Protein AF-A0A060BS65-F1 (afdb_monomer_lite)

Structure (mmCIF, N/CA/C/O backbone):
data_AF-A0A060BS65-F1
#
_entry.id   AF-A0A060BS65-F1
#
loop_
_atom_site.group_PDB
_atom_site.id
_atom_site.type_symbol
_atom_site.label_atom_id
_atom_site.label_alt_id
_atom_site.label_comp_id
_atom_site.label_asym_id
_atom_site.label_entity_id
_atom_site.label_seq_id
_atom_site.pdbx_PDB_ins_code
_atom_site.Cartn_x
_atom_site.Cartn_y
_atom_site.Cartn_z
_atom_site.occupancy
_atom_site.B_iso_or_equiv
_atom_site.auth_seq_id
_atom_site.auth_comp_id
_atom_site.auth_asym_id
_atom_site.auth_atom_id
_atom_site.pdbx_PDB_model_num
ATOM 1 N N . ALA A 1 1 ? 2.059 6.426 -1.350 1.00 81.94 1 ALA A N 1
ATOM 2 C CA . ALA A 1 1 ? 1.150 7.536 -1.728 1.00 81.94 1 ALA A CA 1
ATOM 3 C C . ALA A 1 1 ? -0.334 7.188 -1.548 1.00 81.94 1 ALA A C 1
ATOM 5 O O . ALA A 1 1 ? -1.025 7.929 -0.861 1.00 81.94 1 ALA A O 1
ATOM 6 N N . CYS A 1 2 ? -0.821 6.065 -2.089 1.00 94.62 2 CYS A N 1
ATOM 7 C CA . CYS A 1 2 ? -2.253 5.730 -2.150 1.00 94.62 2 CYS A CA 1
ATOM 8 C C . CYS A 1 2 ? -3.018 5.771 -0.813 1.00 94.62 2 CYS A C 1
ATOM 10 O O . CYS A 1 2 ? -4.068 6.398 -0.760 1.00 94.62 2 CYS A O 1
ATOM 12 N N . ILE A 1 3 ? -2.464 5.230 0.283 1.00 97.81 3 ILE A N 1
ATOM 13 C CA . ILE A 1 3 ? -3.084 5.337 1.625 1.00 97.81 3 ILE A CA 1
ATOM 14 C C . ILE A 1 3 ? -3.342 6.804 2.015 1.00 97.81 3 ILE A C 1
ATOM 16 O O . ILE A 1 3 ? -4.378 7.133 2.577 1.00 97.81 3 ILE A O 1
ATOM 20 N N . SER A 1 4 ? -2.415 7.715 1.687 1.00 97.06 4 SER A N 1
ATOM 21 C CA . SER A 1 4 ? -2.628 9.152 1.923 1.00 97.06 4 SER A CA 1
ATOM 22 C C . SER A 1 4 ? -3.745 9.714 1.054 1.00 97.06 4 SER A C 1
ATOM 24 O O . SER A 1 4 ? -4.530 10.508 1.548 1.00 97.06 4 SER A O 1
ATOM 26 N N . LEU A 1 5 ? -3.809 9.323 -0.223 1.00 97.62 5 LEU A N 1
ATOM 27 C CA . LEU A 1 5 ? -4.858 9.790 -1.130 1.00 97.62 5 LEU A CA 1
ATOM 28 C C . LEU A 1 5 ? -6.242 9.372 -0.623 1.00 97.62 5 LEU A C 1
ATOM 30 O O . LEU A 1 5 ? -7.132 10.212 -0.576 1.00 97.62 5 LEU A O 1
ATOM 34 N N . LEU A 1 6 ? -6.395 8.124 -0.166 1.00 97.81 6 LEU A N 1
ATOM 35 C CA . LEU A 1 6 ? -7.632 7.664 0.468 1.00 97.81 6 LEU A CA 1
ATOM 36 C C . LEU A 1 6 ? -7.953 8.479 1.726 1.00 97.81 6 LEU A C 1
ATOM 38 O O . LEU A 1 6 ? -9.045 9.028 1.832 1.00 97.81 6 LEU A O 1
ATOM 42 N N . ASN A 1 7 ? -6.993 8.644 2.640 1.00 97.88 7 ASN A N 1
ATOM 43 C CA . ASN A 1 7 ? -7.205 9.394 3.886 1.00 97.88 7 ASN A CA 1
ATOM 44 C C . ASN A 1 7 ? -7.504 10.894 3.675 1.00 97.88 7 ASN A C 1
ATOM 46 O O . ASN A 1 7 ? -7.929 11.559 4.616 1.00 97.88 7 ASN A O 1
ATOM 50 N N . HIS A 1 8 ? -7.305 11.416 2.461 1.00 98.12 8 HIS A N 1
ATOM 51 C CA . HIS A 1 8 ? -7.642 12.785 2.057 1.00 98.12 8 HIS A CA 1
ATOM 52 C C . HIS A 1 8 ? -8.672 12.835 0.915 1.00 98.12 8 HIS A C 1
ATOM 54 O O . HIS A 1 8 ? -8.774 13.843 0.210 1.00 98.12 8 HIS A O 1
ATOM 60 N N . ALA A 1 9 ? -9.443 11.762 0.705 1.00 97.44 9 ALA A N 1
ATOM 61 C CA . ALA A 1 9 ? -10.447 11.676 -0.358 1.00 97.44 9 ALA A CA 1
ATOM 62 C C . ALA A 1 9 ? -11.600 12.685 -0.187 1.00 97.44 9 ALA A C 1
ATOM 64 O O . ALA A 1 9 ? -12.358 12.941 -1.125 1.00 97.44 9 ALA A O 1
ATOM 65 N N . ASP A 1 10 ? -11.736 13.312 0.984 1.00 97.62 10 ASP A N 1
ATOM 66 C CA . ASP A 1 10 ? -12.637 14.439 1.226 1.00 97.62 10 ASP A CA 1
ATOM 67 C C . ASP A 1 10 ? -12.261 15.668 0.377 1.00 97.62 10 ASP A C 1
ATOM 69 O O . ASP A 1 10 ? -13.156 16.369 -0.104 1.00 97.62 10 ASP A O 1
ATOM 73 N N . ARG A 1 11 ? -10.965 15.873 0.094 1.00 98.31 11 ARG A N 1
ATOM 74 C CA . ARG A 1 11 ? -10.437 16.998 -0.702 1.00 98.31 11 ARG A CA 1
ATOM 75 C C . ARG A 1 11 ? -9.834 16.583 -2.039 1.00 98.31 11 ARG A C 1
ATOM 77 O O . ARG A 1 11 ? -10.018 17.288 -3.028 1.00 98.31 11 ARG A O 1
ATOM 84 N N . VAL A 1 12 ? -9.128 15.459 -2.086 1.00 98.00 12 VAL A N 1
ATOM 85 C CA . VAL A 1 12 ? -8.466 14.963 -3.295 1.00 98.00 12 VAL A CA 1
ATOM 86 C C . VAL A 1 12 ? -9.456 14.119 -4.090 1.00 98.00 12 VAL A C 1
ATOM 88 O O . VAL A 1 12 ? -9.732 12.976 -3.743 1.00 98.00 12 VAL A O 1
ATOM 91 N N . LYS A 1 13 ? -10.021 14.697 -5.154 1.00 97.50 13 LYS A N 1
ATOM 92 C CA . LYS A 1 13 ? -11.052 14.043 -5.986 1.00 97.50 13 LYS A CA 1
ATOM 93 C C . LYS A 1 13 ? -10.511 13.374 -7.246 1.00 97.50 13 LYS A C 1
ATOM 95 O O . LYS A 1 13 ? -11.225 12.615 -7.888 1.00 97.50 13 LYS A O 1
ATOM 100 N N . CYS A 1 14 ? -9.265 13.663 -7.603 1.00 97.50 14 CYS A N 1
ATOM 101 C CA . CYS A 1 14 ? -8.596 13.090 -8.759 1.00 97.50 14 CYS A CA 1
ATOM 102 C C . CYS A 1 14 ? -7.107 12.931 -8.446 1.00 97.50 14 CYS A C 1
ATOM 104 O O . CYS A 1 14 ? -6.506 13.803 -7.816 1.00 97.50 14 CYS A O 1
ATOM 106 N N . ALA A 1 15 ? -6.528 11.820 -8.887 1.00 96.38 15 ALA A N 1
ATOM 107 C CA . ALA A 1 15 ? -5.102 11.557 -8.823 1.00 96.38 15 ALA A CA 1
ATOM 108 C C . ALA A 1 15 ? -4.692 10.748 -10.055 1.00 96.38 15 ALA A C 1
ATOM 110 O O . ALA A 1 15 ? -5.382 9.805 -10.440 1.00 96.38 15 ALA A O 1
ATOM 111 N N . CYS A 1 16 ? -3.553 11.102 -10.645 1.00 96.94 16 CYS A N 1
ATOM 112 C CA . CYS A 1 16 ? -2.993 10.418 -11.804 1.00 96.94 16 CYS A CA 1
ATOM 113 C C . CYS A 1 16 ? -1.633 9.838 -11.420 1.00 96.94 16 CYS A C 1
ATOM 115 O O . CYS A 1 16 ? -0.750 10.577 -10.982 1.00 96.94 16 CYS A O 1
ATOM 117 N N . LEU A 1 17 ? -1.453 8.528 -11.593 1.00 96.50 17 LEU A N 1
ATOM 118 C CA . LEU A 1 17 ? -0.133 7.914 -11.484 1.00 96.50 17 LEU A CA 1
ATOM 119 C C . LEU A 1 17 ? 0.698 8.322 -12.707 1.00 96.50 17 LEU A C 1
ATOM 121 O O . LEU A 1 17 ? 0.344 7.992 -13.839 1.00 96.50 17 LEU A O 1
ATOM 125 N N . ALA A 1 18 ? 1.775 9.067 -12.474 1.00 95.31 18 ALA A N 1
ATOM 126 C CA . ALA A 1 18 ? 2.706 9.498 -13.509 1.00 95.31 18 ALA A CA 1
ATOM 127 C C . ALA A 1 18 ? 3.886 8.506 -13.578 1.00 95.31 18 ALA A C 1
ATOM 129 O O . ALA A 1 18 ? 4.691 8.496 -12.653 1.00 95.31 18 ALA A O 1
ATOM 130 N N . GLN A 1 19 ? 4.024 7.666 -14.609 1.00 96.44 19 GLN A N 1
ATOM 131 C CA . GLN A 1 19 ? 3.097 7.428 -15.735 1.00 96.44 19 GLN A CA 1
ATOM 132 C C . GLN A 1 19 ? 2.585 5.980 -15.746 1.00 96.44 19 GLN A C 1
ATOM 134 O O . GLN A 1 19 ? 2.822 5.224 -14.809 1.00 96.44 19 GLN A O 1
ATOM 139 N N . LEU A 1 20 ? 1.821 5.596 -16.778 1.00 97.81 20 LEU A N 1
ATOM 140 C CA . LEU A 1 20 ? 1.169 4.283 -16.841 1.00 97.81 20 LEU A CA 1
ATOM 141 C C . LEU A 1 20 ? 2.029 3.193 -17.500 1.00 97.81 20 LEU A C 1
ATOM 143 O O . LEU A 1 20 ? 1.973 2.048 -17.055 1.00 97.81 20 LEU A O 1
ATOM 147 N N . VAL A 1 21 ? 2.813 3.525 -18.536 1.00 98.38 21 VAL A N 1
ATOM 148 C CA . VAL A 1 21 ? 3.615 2.552 -19.303 1.00 98.38 21 VAL A CA 1
ATOM 149 C C . VAL A 1 21 ? 5.028 3.082 -19.576 1.00 98.38 21 VAL A C 1
ATOM 151 O O . VAL A 1 21 ? 5.190 4.224 -19.999 1.00 98.38 21 VAL A O 1
ATOM 154 N N . ASN A 1 22 ? 6.039 2.230 -19.383 1.00 97.69 22 ASN A N 1
ATOM 155 C CA . ASN A 1 22 ? 7.474 2.462 -19.595 1.00 97.69 22 ASN A CA 1
ATOM 156 C C . ASN A 1 22 ? 8.119 3.566 -18.735 1.00 97.69 22 ASN A C 1
ATOM 158 O O . ASN A 1 22 ? 8.949 3.271 -17.876 1.00 97.69 22 ASN A O 1
ATOM 162 N N . ALA A 1 23 ? 7.775 4.834 -18.947 1.00 96.62 23 ALA A N 1
ATOM 163 C CA . ALA A 1 23 ? 8.396 5.948 -18.234 1.00 96.62 23 ALA A CA 1
ATOM 164 C C . ALA A 1 23 ? 7.908 5.994 -16.780 1.00 96.62 23 ALA A C 1
ATOM 166 O O . ALA A 1 23 ? 6.745 6.318 -16.549 1.00 96.62 23 ALA A O 1
ATOM 167 N N . ILE A 1 24 ? 8.786 5.682 -15.813 1.00 95.38 24 ILE A N 1
ATOM 168 C CA . ILE A 1 24 ? 8.484 5.683 -14.363 1.00 95.38 24 ILE A CA 1
ATOM 169 C C . ILE A 1 24 ? 7.123 5.030 -14.047 1.00 95.38 24 ILE A C 1
ATOM 171 O O . ILE A 1 24 ? 6.263 5.611 -13.389 1.00 95.38 24 ILE A O 1
ATOM 175 N N . ALA A 1 25 ? 6.906 3.835 -14.602 1.00 97.81 25 ALA A N 1
ATOM 176 C CA . ALA A 1 25 ? 5.582 3.245 -14.762 1.00 97.81 25 ALA A CA 1
ATOM 177 C C . ALA A 1 25 ? 5.399 1.904 -14.030 1.00 97.81 25 ALA A C 1
ATOM 179 O O . ALA A 1 25 ? 6.360 1.152 -13.862 1.00 97.81 25 ALA A O 1
ATOM 180 N N . PRO A 1 26 ? 4.153 1.542 -13.661 1.00 98.06 26 PRO A N 1
ATOM 181 C CA . PRO A 1 26 ? 3.829 0.223 -13.124 1.00 98.06 26 PRO A CA 1
ATOM 182 C C . PRO A 1 26 ? 3.851 -0.887 -14.185 1.00 98.06 26 PRO A C 1
ATOM 184 O O . PRO A 1 26 ? 3.929 -2.062 -13.840 1.00 98.06 26 PRO A O 1
ATOM 187 N N . ILE A 1 27 ? 3.755 -0.545 -15.470 1.00 98.69 27 ILE A N 1
ATOM 188 C CA . ILE A 1 27 ? 3.738 -1.505 -16.576 1.00 98.69 27 ILE A CA 1
ATOM 189 C C . ILE A 1 27 ? 4.931 -1.204 -17.475 1.00 98.69 27 ILE A C 1
ATOM 191 O O . ILE A 1 27 ? 5.070 -0.080 -17.957 1.00 98.69 27 ILE A O 1
ATOM 195 N N . LEU A 1 28 ? 5.777 -2.201 -17.723 1.00 98.50 28 LEU A N 1
ATOM 196 C CA . LEU A 1 28 ? 6.852 -2.105 -18.707 1.00 98.50 28 LEU A CA 1
ATOM 197 C C . LEU A 1 28 ? 6.580 -3.020 -19.896 1.00 98.50 28 LEU A C 1
ATOM 199 O O . LEU A 1 28 ? 5.876 -4.022 -19.787 1.00 98.50 28 LEU A O 1
ATOM 203 N N . THR A 1 29 ? 7.144 -2.647 -21.039 1.00 98.31 29 THR A N 1
ATOM 204 C CA . THR A 1 29 ? 7.046 -3.366 -22.310 1.00 9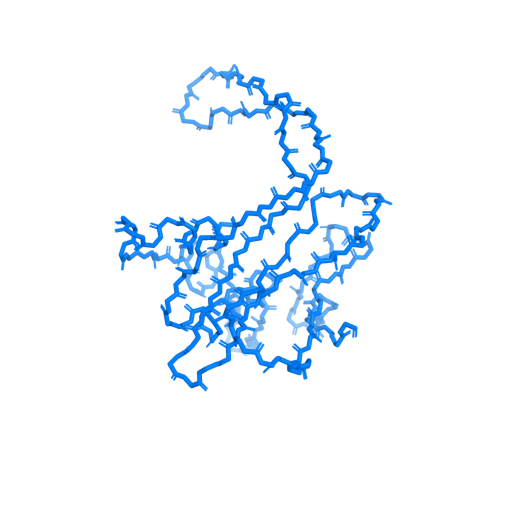8.31 29 THR A CA 1
ATOM 205 C C . THR A 1 29 ? 8.386 -3.317 -23.036 1.00 98.31 29 THR A C 1
ATOM 207 O O . THR A 1 29 ? 9.136 -2.351 -22.887 1.00 98.31 29 THR A O 1
ATOM 210 N N . LEU A 1 30 ? 8.672 -4.329 -23.855 1.00 97.38 30 LEU A N 1
ATOM 211 C CA . LEU A 1 30 ? 9.765 -4.296 -24.829 1.00 97.38 30 LEU A CA 1
ATOM 212 C C . LEU A 1 30 ? 9.205 -4.188 -26.257 1.00 97.38 30 LEU A C 1
ATOM 214 O O . LEU A 1 30 ? 8.170 -4.797 -26.546 1.00 97.38 30 LEU A O 1
ATOM 218 N N . PRO A 1 31 ? 9.872 -3.461 -27.178 1.00 97.25 31 PRO A N 1
ATOM 219 C CA . PRO A 1 31 ? 9.516 -3.498 -28.593 1.00 97.25 31 PRO A CA 1
ATOM 220 C C . PRO A 1 31 ? 9.502 -4.940 -29.105 1.00 97.25 31 PRO A C 1
ATOM 222 O O . PRO A 1 31 ? 10.495 -5.651 -28.969 1.00 97.25 31 PRO A O 1
ATOM 225 N N . ASN A 1 32 ? 8.380 -5.368 -29.689 1.00 96.75 32 ASN A N 1
ATOM 226 C CA . ASN A 1 32 ? 8.171 -6.745 -30.162 1.00 96.75 32 ASN A CA 1
ATOM 227 C C . ASN A 1 32 ? 8.424 -7.825 -29.088 1.00 96.75 32 ASN A C 1
ATOM 229 O O . ASN A 1 32 ? 8.807 -8.945 -29.417 1.00 96.75 32 ASN A O 1
ATOM 233 N N . GLY A 1 33 ? 8.234 -7.485 -27.812 1.00 95.88 33 GLY A N 1
ATOM 234 C CA . GLY A 1 33 ? 8.533 -8.353 -26.680 1.00 95.88 33 GLY A CA 1
ATOM 235 C C . GLY A 1 33 ? 7.414 -8.388 -25.636 1.00 95.88 33 GLY A C 1
ATOM 236 O O . GLY A 1 33 ? 6.291 -7.949 -25.899 1.00 95.88 33 GLY A O 1
ATOM 237 N N . PRO A 1 34 ? 7.700 -8.941 -24.446 1.00 97.62 34 PRO A N 1
ATOM 238 C CA . PRO A 1 34 ? 6.709 -9.089 -23.393 1.00 97.62 34 PRO A CA 1
ATOM 239 C C . PRO A 1 34 ? 6.327 -7.748 -22.756 1.00 97.62 34 PRO A C 1
ATOM 241 O O . PRO A 1 34 ? 7.055 -6.753 -22.825 1.00 97.62 34 PRO A O 1
ATOM 244 N N . ALA A 1 35 ? 5.187 -7.771 -22.069 1.00 98.19 35 ALA A N 1
ATOM 245 C CA . ALA A 1 35 ? 4.793 -6.771 -21.089 1.00 98.19 35 ALA A CA 1
ATOM 246 C C . ALA A 1 35 ? 4.838 -7.398 -19.692 1.00 98.19 35 ALA A C 1
ATOM 248 O O . ALA A 1 35 ? 4.409 -8.540 -19.518 1.00 98.19 35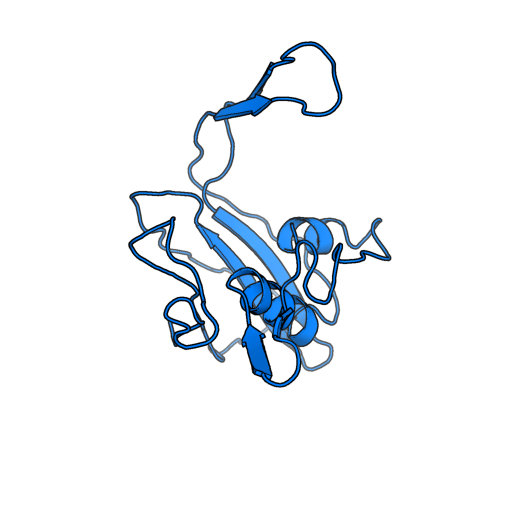 ALA A O 1
ATOM 249 N N . TRP A 1 36 ? 5.312 -6.659 -18.692 1.00 98.44 36 TRP A N 1
ATOM 250 C CA . TRP A 1 36 ? 5.373 -7.145 -17.315 1.00 98.44 36 TRP A CA 1
ATOM 251 C C . TRP A 1 36 ? 4.994 -6.070 -16.300 1.00 98.44 36 TRP A C 1
ATOM 253 O O . TRP A 1 36 ? 4.940 -4.871 -16.589 1.00 98.44 36 TRP A O 1
ATOM 263 N N . ARG A 1 37 ? 4.680 -6.543 -15.092 1.00 98.56 37 ARG A N 1
ATOM 264 C CA . ARG A 1 37 ? 4.247 -5.730 -13.955 1.00 98.56 37 ARG A CA 1
ATOM 265 C C . ARG A 1 37 ? 5.461 -5.385 -13.100 1.00 98.56 37 ARG A C 1
ATOM 267 O O . ARG A 1 37 ? 6.135 -6.283 -12.596 1.00 98.56 37 ARG A O 1
ATOM 274 N N . GLN A 1 38 ? 5.708 -4.096 -12.911 1.00 98.56 38 GLN A N 1
ATOM 275 C CA . GLN A 1 38 ? 6.676 -3.607 -11.932 1.00 98.56 38 GLN A CA 1
ATOM 276 C C . GLN A 1 38 ? 6.160 -3.788 -10.506 1.00 98.56 38 GLN A C 1
ATOM 278 O O . GLN A 1 38 ? 4.960 -3.948 -10.289 1.00 98.56 38 GLN A O 1
ATOM 283 N N . THR A 1 39 ? 7.052 -3.708 -9.522 1.00 98.38 39 THR A N 1
ATOM 284 C CA . THR A 1 39 ? 6.703 -3.863 -8.097 1.00 98.38 39 THR A CA 1
ATOM 285 C C . THR A 1 39 ? 5.591 -2.894 -7.667 1.00 98.38 39 THR A C 1
ATOM 287 O O . THR A 1 39 ? 4.648 -3.283 -6.980 1.00 98.38 39 THR A O 1
ATOM 290 N N . ILE A 1 40 ? 5.623 -1.656 -8.176 1.00 98.19 40 ILE A N 1
ATOM 291 C CA . ILE A 1 40 ? 4.629 -0.607 -7.900 1.00 98.19 40 ILE A CA 1
ATOM 292 C C . ILE A 1 40 ? 3.251 -0.846 -8.551 1.00 98.19 40 ILE A C 1
ATOM 294 O O . ILE A 1 40 ? 2.293 -0.157 -8.195 1.00 98.19 40 ILE A O 1
ATOM 298 N N . PHE A 1 41 ? 3.119 -1.806 -9.478 1.00 98.50 41 PHE A N 1
ATOM 299 C CA . PHE A 1 41 ? 1.832 -2.185 -10.079 1.00 98.50 41 PHE A CA 1
ATOM 300 C C . PHE A 1 41 ? 0.868 -2.726 -9.032 1.00 98.50 41 PHE A C 1
ATOM 302 O O . PHE A 1 41 ? -0.290 -2.320 -8.986 1.00 98.50 41 PHE A O 1
ATOM 309 N N . TRP A 1 42 ? 1.359 -3.643 -8.203 1.00 98.06 42 TRP A N 1
ATOM 310 C CA . TRP A 1 42 ? 0.553 -4.428 -7.279 1.00 98.06 42 TRP A CA 1
ATOM 311 C C . TRP A 1 42 ? -0.212 -3.584 -6.264 1.00 98.06 42 TRP A C 1
ATOM 313 O O . TRP A 1 42 ? -1.440 -3.663 -6.273 1.00 98.06 42 TRP A O 1
ATOM 323 N N . PRO A 1 43 ? 0.431 -2.691 -5.479 1.00 97.00 43 PRO A N 1
ATOM 324 C CA . PRO A 1 43 ? -0.325 -1.859 -4.559 1.00 97.00 43 PRO A CA 1
ATOM 325 C C . PRO A 1 43 ? -1.331 -0.995 -5.325 1.00 97.00 43 PRO A C 1
ATOM 327 O O . PRO A 1 43 ? -2.484 -0.899 -4.922 1.00 97.00 43 PRO A O 1
ATOM 330 N N . PHE A 1 44 ? -0.949 -0.395 -6.459 1.00 97.38 44 PHE A N 1
ATOM 331 C CA . PHE A 1 44 ? -1.873 0.440 -7.231 1.00 97.38 44 PHE A CA 1
ATOM 332 C C . PHE A 1 44 ? -3.097 -0.339 -7.741 1.00 97.38 44 PHE A C 1
ATOM 334 O O . PHE A 1 44 ? -4.212 0.187 -7.698 1.00 97.38 44 PHE A O 1
ATOM 341 N N . ALA A 1 45 ? -2.911 -1.588 -8.178 1.00 97.62 45 ALA A N 1
ATOM 342 C CA . ALA A 1 45 ? -3.995 -2.478 -8.576 1.00 97.62 45 ALA A CA 1
ATOM 343 C C . ALA A 1 45 ? -4.946 -2.767 -7.401 1.00 97.62 45 ALA A C 1
ATOM 345 O O . ALA A 1 45 ? -6.159 -2.609 -7.565 1.00 97.62 45 ALA A O 1
ATOM 346 N N . ASP A 1 46 ? -4.411 -3.077 -6.217 1.00 96.75 46 ASP A N 1
ATOM 347 C CA . ASP A 1 46 ? -5.205 -3.337 -5.009 1.00 96.75 46 ASP A CA 1
ATOM 348 C C . ASP A 1 46 ? -5.995 -2.095 -4.577 1.00 96.75 46 ASP A C 1
ATOM 350 O O . ASP A 1 46 ? -7.200 -2.170 -4.333 1.00 96.75 46 ASP A O 1
ATOM 354 N N . PHE A 1 47 ? -5.358 -0.918 -4.563 1.00 96.38 47 PHE A N 1
ATOM 355 C CA . PHE A 1 47 ? -6.030 0.353 -4.267 1.00 96.38 47 PHE A CA 1
ATOM 356 C C . PHE A 1 47 ? -7.135 0.667 -5.283 1.00 96.38 47 PHE A C 1
ATOM 358 O O . PHE A 1 47 ? -8.213 1.114 -4.899 1.00 96.38 47 PHE A O 1
ATOM 365 N N . SER A 1 48 ? -6.899 0.428 -6.576 1.00 96.19 48 SER A N 1
ATOM 366 C CA . SER A 1 48 ? -7.894 0.686 -7.624 1.00 96.19 48 SER A CA 1
ATOM 367 C C . SER A 1 48 ? -9.100 -0.252 -7.529 1.00 96.19 48 SER A C 1
ATOM 369 O O . SER A 1 48 ? -10.234 0.186 -7.758 1.00 96.19 48 SER A O 1
ATOM 371 N N . ARG A 1 49 ? -8.864 -1.526 -7.185 1.00 95.75 49 ARG A N 1
ATOM 372 C CA . ARG A 1 49 ? -9.890 -2.572 -7.086 1.00 95.75 49 ARG A CA 1
ATOM 373 C C . ARG A 1 49 ? -10.689 -2.484 -5.788 1.00 95.75 49 ARG A C 1
ATOM 375 O O . ARG A 1 49 ? -11.913 -2.516 -5.843 1.00 95.75 49 ARG A O 1
ATOM 382 N N . HIS A 1 50 ? -10.011 -2.346 -4.650 1.00 96.75 50 HIS A N 1
ATOM 383 C CA . HIS A 1 50 ? -10.618 -2.460 -3.320 1.00 96.75 50 HIS A CA 1
ATOM 384 C C . HIS A 1 50 ? -10.798 -1.113 -2.601 1.00 96.75 50 HIS A C 1
ATOM 386 O O . HIS A 1 50 ? -11.478 -1.030 -1.586 1.00 96.75 50 HIS A O 1
ATOM 392 N N . GLY A 1 51 ? -10.238 -0.021 -3.128 1.00 97.12 51 GLY A N 1
ATOM 393 C CA . GLY A 1 51 ? -10.387 1.328 -2.572 1.00 97.12 51 GLY A CA 1
ATOM 394 C C . GLY A 1 51 ? -11.669 2.050 -2.999 1.00 97.12 51 GLY A C 1
ATOM 395 O O . GLY A 1 51 ? -11.669 3.277 -3.084 1.00 97.12 51 GLY A O 1
ATOM 396 N N . ARG A 1 52 ? -12.743 1.319 -3.327 1.00 96.94 52 ARG A N 1
ATOM 397 C CA . ARG A 1 52 ? -14.018 1.876 -3.813 1.00 96.94 52 ARG A CA 1
ATOM 398 C C . ARG A 1 52 ? -15.050 1.946 -2.690 1.00 96.94 52 ARG A C 1
ATOM 400 O O . ARG A 1 52 ? -15.223 0.983 -1.955 1.00 96.94 52 ARG A O 1
ATOM 407 N N . GLY A 1 53 ? -15.761 3.069 -2.601 1.00 97.00 53 GLY A N 1
ATOM 408 C CA . GLY A 1 53 ? -16.802 3.303 -1.600 1.00 97.00 53 GLY A CA 1
ATOM 409 C C . GLY A 1 53 ? -16.457 4.460 -0.667 1.00 97.00 53 GLY A C 1
ATOM 410 O O . GLY A 1 53 ? -15.876 5.462 -1.089 1.00 97.00 53 GLY A O 1
ATOM 411 N N . THR A 1 54 ? -16.828 4.331 0.605 1.00 97.75 54 THR A N 1
ATOM 412 C CA . THR A 1 54 ? -16.626 5.379 1.612 1.00 97.75 54 THR A CA 1
ATOM 413 C C . THR A 1 54 ? -15.341 5.130 2.390 1.00 97.75 54 THR A C 1
ATOM 415 O O . THR A 1 54 ? -15.215 4.117 3.07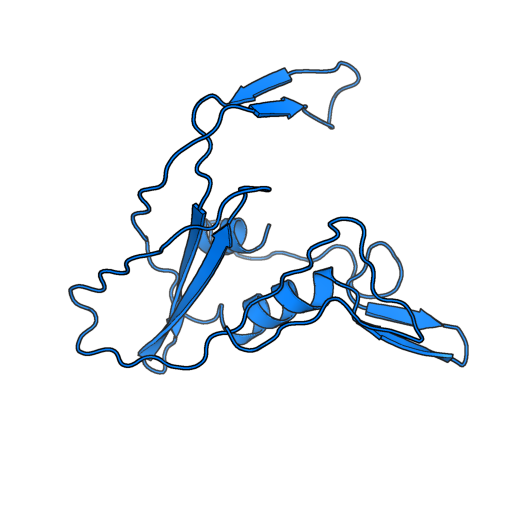9 1.00 97.75 54 THR A O 1
ATOM 418 N N . VAL A 1 55 ? -14.394 6.068 2.331 1.00 98.00 55 VAL A N 1
ATOM 419 C CA . VAL A 1 55 ? -13.224 6.037 3.219 1.00 98.00 55 VAL A CA 1
ATOM 420 C C . VAL A 1 55 ? -13.673 6.367 4.642 1.00 98.00 55 VAL A C 1
ATOM 422 O O . VAL A 1 55 ? -14.291 7.404 4.886 1.00 98.00 55 VAL A O 1
ATOM 425 N N . LEU A 1 56 ? -13.361 5.484 5.585 1.00 96.88 56 LEU A N 1
ATOM 426 C CA . LEU A 1 56 ? -13.664 5.663 6.998 1.00 96.88 56 LEU A CA 1
ATOM 427 C C . LEU A 1 56 ? -12.527 6.408 7.698 1.00 96.88 56 LEU A C 1
ATOM 429 O O . LEU A 1 56 ? -11.344 6.193 7.423 1.00 96.88 56 LEU A O 1
ATOM 433 N N . ARG A 1 57 ? -12.881 7.240 8.679 1.00 94.94 57 ARG A N 1
ATOM 434 C CA . ARG A 1 57 ? -11.903 7.868 9.568 1.00 94.94 57 ARG A CA 1
ATOM 435 C C . ARG A 1 57 ? -11.422 6.855 10.609 1.00 94.94 57 ARG A C 1
ATOM 437 O O . ARG A 1 57 ? -12.001 6.747 11.685 1.00 94.94 57 ARG A O 1
ATOM 444 N N . ALA A 1 58 ? -10.371 6.1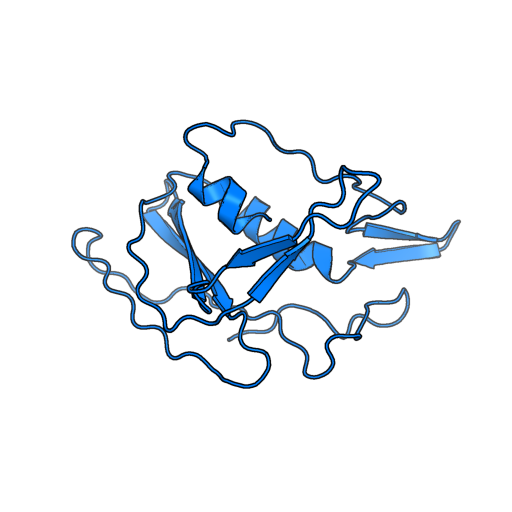13 10.277 1.00 93.56 58 ALA A N 1
ATOM 445 C CA . ALA A 1 58 ? -9.731 5.186 11.203 1.00 93.56 58 ALA A CA 1
ATOM 446 C C . ALA A 1 58 ? -8.878 5.931 12.246 1.00 93.56 58 ALA A C 1
ATOM 448 O O . ALA A 1 58 ? -8.098 6.820 11.900 1.00 93.56 58 ALA A O 1
ATOM 449 N N . THR A 1 59 ? -8.994 5.534 13.514 1.00 94.81 59 THR A N 1
ATOM 450 C CA . THR A 1 59 ? -8.059 5.933 14.575 1.00 94.81 59 THR A CA 1
ATOM 451 C C . THR A 1 59 ? -6.950 4.894 14.645 1.00 94.81 59 THR A C 1
ATOM 453 O O . THR A 1 59 ? -7.222 3.724 14.903 1.00 94.81 59 THR A O 1
ATOM 456 N N . VAL A 1 60 ? -5.707 5.309 14.403 1.00 95.38 60 VAL A N 1
ATOM 457 C CA . VAL A 1 60 ? -4.543 4.416 14.366 1.00 95.38 60 VAL A CA 1
ATOM 458 C C . VAL A 1 60 ? -3.624 4.760 15.530 1.00 95.38 60 VAL A C 1
ATOM 460 O O . VAL A 1 60 ? -3.133 5.883 15.611 1.00 95.38 60 VAL A O 1
ATOM 463 N N . ALA A 1 61 ? -3.394 3.790 16.412 1.00 96.75 61 ALA A N 1
ATOM 464 C CA . ALA A 1 61 ? -2.361 3.850 17.439 1.00 96.75 61 ALA A CA 1
ATOM 465 C C . ALA A 1 61 ? -1.206 2.938 17.013 1.00 96.75 61 ALA A C 1
ATOM 467 O O . ALA A 1 61 ? -1.424 1.775 16.681 1.00 96.75 61 ALA A O 1
ATOM 468 N N . SER A 1 62 ? 0.006 3.481 16.980 1.00 97.56 62 SER A N 1
ATOM 469 C CA . SER A 1 62 ? 1.212 2.787 16.528 1.00 97.56 62 SER A CA 1
ATOM 470 C C . SER A 1 62 ? 2.409 3.335 17.294 1.00 97.56 62 SER A C 1
ATOM 472 O O . SER A 1 62 ? 2.443 4.547 17.522 1.00 97.56 62 SER A O 1
ATOM 474 N N . PRO A 1 63 ? 3.421 2.508 17.609 1.00 96.75 63 PRO A N 1
ATOM 475 C CA . PRO A 1 63 ? 4.745 3.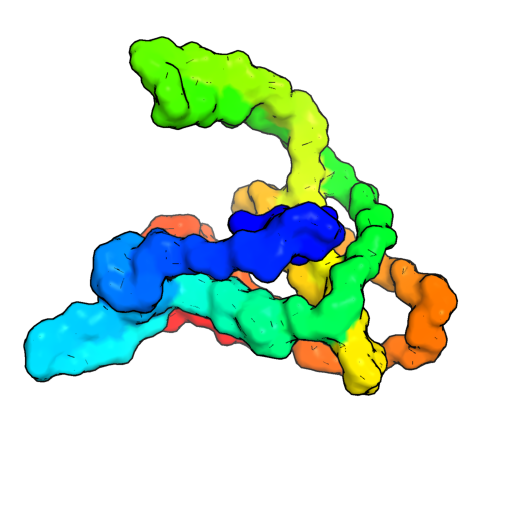018 17.931 1.00 96.75 63 PRO A CA 1
ATOM 476 C C . PRO A 1 63 ? 5.246 3.955 16.821 1.00 96.75 63 PRO A C 1
ATOM 478 O O . PRO A 1 63 ? 4.832 3.839 15.654 1.00 96.75 63 PRO A O 1
ATOM 481 N N . THR A 1 64 ? 6.122 4.882 17.195 1.00 97.50 64 THR A N 1
ATOM 482 C CA . THR A 1 64 ? 6.650 5.924 16.312 1.00 97.50 64 THR A CA 1
ATOM 483 C C . THR A 1 64 ? 8.168 5.867 16.218 1.00 97.50 64 THR A C 1
ATOM 485 O O . THR A 1 64 ? 8.836 5.374 17.124 1.00 97.50 64 THR A O 1
ATOM 488 N N . TYR A 1 65 ? 8.709 6.432 15.143 1.00 96.94 65 TYR A N 1
ATOM 489 C CA . TYR A 1 65 ? 10.136 6.664 14.964 1.00 96.94 65 TYR A CA 1
ATOM 490 C C . TYR A 1 65 ? 10.406 8.108 14.541 1.00 96.94 65 TYR A C 1
ATOM 492 O O . TYR A 1 65 ? 9.550 8.774 13.949 1.00 96.94 65 TYR A O 1
ATOM 500 N N . SER A 1 66 ? 11.623 8.563 14.829 1.00 97.38 66 SER A N 1
ATOM 501 C CA . SER A 1 66 ? 12.129 9.855 14.377 1.00 97.38 66 SER A CA 1
ATOM 502 C C . SER A 1 66 ? 12.755 9.727 12.992 1.00 97.38 66 SER A C 1
ATOM 504 O O . SER A 1 66 ? 13.493 8.784 12.714 1.00 97.38 66 SER A O 1
ATOM 506 N N . THR A 1 67 ? 12.508 10.698 12.122 1.00 95.56 67 THR A N 1
ATOM 507 C CA . THR A 1 67 ? 13.160 10.813 10.812 1.00 95.56 67 THR A CA 1
ATOM 508 C C . THR A 1 67 ? 13.276 12.281 10.403 1.00 95.56 67 THR A C 1
ATOM 510 O O . THR A 1 67 ? 12.853 13.170 11.141 1.00 95.56 67 THR A O 1
ATOM 513 N N . VAL A 1 68 ? 13.857 12.555 9.241 1.00 94.38 68 VAL A N 1
ATOM 514 C CA . VAL A 1 68 ? 13.983 13.899 8.676 1.00 94.38 68 VAL A CA 1
ATOM 515 C C . VAL A 1 68 ? 13.370 13.885 7.283 1.00 94.38 68 VAL A C 1
ATOM 517 O O . VAL A 1 68 ? 13.641 12.998 6.476 1.00 94.38 68 VAL A O 1
ATOM 520 N N . TYR A 1 69 ? 12.507 14.855 7.002 1.00 90.12 69 TYR A N 1
ATOM 521 C CA . TYR A 1 69 ? 12.033 15.114 5.650 1.00 90.12 69 TYR A CA 1
ATOM 522 C C . TYR A 1 69 ? 12.943 16.144 4.982 1.00 90.12 69 TYR A C 1
ATOM 524 O O . TYR A 1 69 ? 13.100 17.252 5.493 1.00 90.12 69 TYR A O 1
ATOM 532 N N . HIS A 1 70 ? 13.500 15.788 3.828 1.00 87.56 70 HIS A N 1
ATOM 533 C CA . HIS A 1 70 ? 14.272 16.691 2.976 1.00 87.56 70 HIS A CA 1
ATOM 534 C C . HIS A 1 70 ? 13.340 17.260 1.901 1.00 87.56 70 HIS A C 1
ATOM 536 O O . HIS A 1 70 ? 12.699 16.482 1.193 1.00 87.56 70 HIS A O 1
ATOM 542 N N . ASP A 1 71 ? 13.224 18.588 1.778 1.00 83.19 71 ASP A N 1
ATOM 543 C CA . ASP A 1 71 ? 12.368 19.199 0.750 1.00 83.19 71 ASP A CA 1
ATOM 544 C C . ASP A 1 71 ? 13.057 19.175 -0.626 1.00 83.19 71 ASP A C 1
ATOM 546 O O . ASP A 1 71 ? 14.007 19.928 -0.843 1.00 83.19 71 ASP A O 1
ATOM 550 N N . PRO A 1 72 ? 12.564 18.382 -1.599 1.00 79.31 72 PRO A N 1
ATOM 551 C CA . PRO A 1 72 ? 13.213 18.247 -2.900 1.00 79.31 72 PRO A CA 1
ATOM 552 C C . PRO A 1 72 ? 12.955 19.441 -3.838 1.00 79.31 72 PRO A C 1
ATOM 554 O O . PRO A 1 72 ? 13.340 19.394 -5.004 1.00 79.31 72 PRO A O 1
ATOM 557 N N . ARG A 1 73 ? 12.241 20.487 -3.393 1.00 76.88 73 ARG A N 1
ATOM 558 C CA . ARG A 1 73 ? 11.800 21.613 -4.241 1.00 76.88 73 ARG A CA 1
ATOM 559 C C . ARG A 1 73 ? 12.740 22.824 -4.218 1.00 76.88 73 ARG A C 1
ATOM 561 O O . ARG A 1 73 ? 12.479 23.784 -4.942 1.00 76.88 73 ARG A O 1
ATOM 568 N N . GLY A 1 74 ? 13.784 22.817 -3.388 1.00 66.94 74 GLY A N 1
ATOM 569 C CA . GLY A 1 74 ? 14.719 23.936 -3.217 1.00 66.94 74 GLY A CA 1
ATOM 570 C C . GLY A 1 74 ? 16.124 23.660 -3.759 1.00 66.94 74 GLY A C 1
ATOM 571 O O . GLY A 1 74 ? 16.513 22.515 -3.949 1.00 66.94 74 GLY A O 1
ATOM 572 N N . ALA A 1 75 ? 16.908 24.725 -3.970 1.00 68.94 75 ALA A N 1
ATOM 573 C CA . ALA A 1 75 ? 18.352 24.645 -4.254 1.00 68.94 75 ALA A CA 1
ATOM 574 C C . ALA A 1 75 ? 19.210 24.436 -2.988 1.00 68.94 75 ALA A C 1
ATOM 576 O O . ALA A 1 75 ? 20.435 24.381 -3.059 1.00 68.94 75 ALA A O 1
ATOM 577 N N . THR A 1 76 ? 18.562 24.385 -1.828 1.00 71.75 76 THR A N 1
ATOM 578 C CA . THR A 1 76 ? 19.163 24.213 -0.507 1.00 71.75 76 THR A CA 1
ATOM 579 C C . THR A 1 76 ? 18.530 23.002 0.154 1.00 71.75 76 THR A C 1
ATOM 581 O O . THR A 1 76 ? 17.305 22.873 0.097 1.00 71.75 76 THR A O 1
ATOM 584 N N . ASP A 1 77 ? 19.336 22.181 0.824 1.00 75.19 77 ASP A N 1
ATOM 585 C CA . ASP A 1 77 ? 18.856 21.055 1.626 1.00 75.19 77 ASP A CA 1
ATOM 586 C C . ASP A 1 77 ? 18.112 21.584 2.859 1.00 75.19 77 ASP A C 1
ATOM 588 O O . ASP A 1 77 ? 18.697 21.851 3.909 1.00 75.19 77 ASP A O 1
ATOM 592 N N . ILE A 1 78 ? 16.807 21.825 2.707 1.00 84.75 78 ILE A N 1
ATOM 593 C CA . ILE A 1 78 ? 15.939 22.202 3.821 1.00 84.75 78 ILE A CA 1
ATOM 594 C C . ILE A 1 78 ? 15.453 20.918 4.482 1.00 84.75 78 ILE A C 1
ATOM 596 O O . ILE A 1 78 ? 14.745 20.112 3.872 1.00 84.75 78 ILE A O 1
ATOM 600 N N . GLU A 1 79 ? 15.823 20.765 5.746 1.00 89.62 79 GLU A N 1
ATOM 601 C CA . GLU A 1 79 ? 15.486 19.617 6.573 1.00 89.62 79 GLU A CA 1
ATOM 602 C C . GLU A 1 79 ? 14.373 19.952 7.562 1.00 89.62 79 GLU A C 1
ATOM 604 O O . GLU A 1 79 ? 14.398 20.972 8.253 1.00 89.62 79 GLU A O 1
ATOM 609 N N . TYR A 1 80 ? 13.401 19.050 7.659 1.00 91.31 80 TYR A N 1
ATOM 610 C CA . TYR A 1 80 ? 12.298 19.127 8.604 1.00 91.31 80 TYR A CA 1
ATOM 611 C C . TYR A 1 80 ? 12.317 17.882 9.495 1.00 91.31 80 TYR A C 1
ATOM 613 O O . TYR A 1 80 ? 11.941 16.799 9.034 1.00 91.31 80 TYR A O 1
ATOM 621 N N . PRO A 1 81 ? 12.743 17.998 10.765 1.00 94.50 81 PRO A N 1
ATOM 622 C CA . PRO A 1 81 ? 12.682 16.893 11.711 1.00 94.50 81 PRO A CA 1
ATOM 623 C C . PRO A 1 81 ? 11.240 16.427 11.934 1.00 94.50 81 PRO A C 1
ATOM 625 O O . PRO A 1 81 ? 10.336 17.229 12.171 1.00 94.50 81 PRO A O 1
ATOM 628 N N . LEU A 1 82 ? 11.035 15.115 11.891 1.00 95.94 82 LEU A N 1
ATOM 629 C CA . LEU A 1 82 ? 9.767 14.436 12.132 1.00 95.94 82 LEU A CA 1
ATOM 630 C C . LEU A 1 82 ? 9.957 13.449 13.297 1.00 95.94 82 LEU A C 1
ATOM 632 O O . LEU A 1 82 ? 10.323 12.302 13.053 1.00 95.94 82 LEU A O 1
ATOM 636 N N . PRO A 1 83 ? 9.755 13.872 14.558 1.00 96.31 83 PRO A N 1
ATOM 637 C CA . PRO A 1 83 ? 10.106 13.063 15.730 1.00 96.31 83 PRO A CA 1
ATOM 638 C C . PRO A 1 83 ? 9.143 11.896 16.010 1.00 96.31 83 PRO A C 1
ATOM 640 O O . PRO A 1 83 ? 9.501 10.959 16.712 1.00 96.31 83 PRO A O 1
ATOM 643 N N . GLU A 1 84 ? 7.916 11.945 15.487 1.00 96.38 84 GLU A N 1
ATOM 644 C CA . GLU A 1 84 ? 6.850 11.001 15.853 1.00 96.38 84 GLU A CA 1
ATOM 645 C C . GLU A 1 84 ? 6.112 10.467 14.614 1.00 96.38 84 GLU A C 1
ATOM 647 O O . GLU A 1 84 ? 4.894 10.592 14.473 1.00 96.38 84 GLU A O 1
ATOM 652 N N . VAL A 1 85 ? 6.846 9.876 13.666 1.00 96.50 85 VAL A N 1
ATOM 653 C CA . VAL A 1 85 ? 6.230 9.231 12.497 1.00 96.50 85 VAL A CA 1
ATOM 654 C C . VAL A 1 85 ? 5.730 7.838 12.885 1.00 96.50 85 VAL A C 1
ATOM 656 O O . VAL A 1 85 ? 6.526 7.024 13.345 1.00 96.50 85 VAL A O 1
ATOM 659 N N . PRO A 1 86 ? 4.442 7.500 12.681 1.00 96.81 86 PRO A N 1
ATOM 660 C CA . PRO A 1 86 ? 3.939 6.171 13.005 1.00 96.81 86 PRO A CA 1
ATOM 661 C C . PRO A 1 86 ? 4.503 5.122 12.043 1.00 96.81 86 PRO A C 1
ATOM 663 O O . PRO A 1 86 ? 4.495 5.321 10.816 1.00 96.81 86 PRO A O 1
ATOM 666 N N . PHE A 1 87 ? 4.933 3.985 12.597 1.00 97.75 87 PHE A N 1
ATOM 667 C CA . PHE A 1 87 ? 5.352 2.830 11.805 1.00 97.75 87 PHE A CA 1
ATOM 668 C C . PHE A 1 87 ? 4.200 2.256 10.975 1.00 97.75 87 PHE A C 1
ATOM 670 O O . PHE A 1 87 ? 4.370 2.018 9.780 1.00 97.75 87 PHE A O 1
ATOM 677 N N . LEU A 1 88 ? 3.013 2.093 11.568 1.00 98.25 88 LEU A N 1
ATOM 678 C CA . LEU A 1 88 ? 1.822 1.639 10.857 1.00 98.25 88 LEU A CA 1
ATOM 679 C C . LEU A 1 88 ? 1.127 2.813 10.157 1.00 98.25 88 LEU A C 1
ATOM 681 O O . LEU A 1 88 ? 0.628 3.741 10.798 1.00 98.25 88 LEU A O 1
ATOM 685 N N . LYS A 1 89 ? 1.017 2.743 8.828 1.00 97.75 89 LYS A N 1
ATOM 686 C CA . LYS A 1 89 ? 0.108 3.596 8.053 1.00 97.75 89 LYS A CA 1
ATOM 687 C C . LYS A 1 89 ? -1.094 2.773 7.606 1.00 97.75 89 LYS A C 1
ATOM 689 O O . LYS A 1 89 ? -0.913 1.733 6.983 1.00 97.75 89 LYS A O 1
ATOM 694 N N . ALA A 1 90 ? -2.303 3.265 7.865 1.00 98.12 90 ALA A N 1
ATOM 695 C CA . ALA A 1 90 ? -3.529 2.563 7.503 1.00 98.12 90 ALA A CA 1
ATOM 696 C C . ALA A 1 90 ? -4.557 3.467 6.807 1.00 98.12 90 ALA A C 1
ATOM 698 O O . ALA A 1 90 ? -4.600 4.679 7.041 1.00 98.12 90 ALA A O 1
ATOM 699 N N . SER A 1 91 ? -5.400 2.855 5.977 1.00 98.25 91 SER A N 1
ATOM 700 C CA . SER A 1 91 ? -6.673 3.414 5.504 1.00 98.25 91 SER A CA 1
ATOM 701 C C . SER A 1 91 ? -7.738 2.325 5.508 1.00 98.25 91 SER A C 1
ATOM 703 O O . SER A 1 91 ? -7.440 1.180 5.165 1.00 98.25 91 SER A O 1
ATOM 705 N N . ALA A 1 92 ? -8.971 2.689 5.847 1.00 97.88 92 ALA A N 1
ATOM 706 C CA . ALA A 1 92 ? -10.115 1.787 5.855 1.00 97.88 92 ALA A CA 1
ATOM 707 C C . ALA A 1 92 ? -11.162 2.274 4.850 1.00 97.88 92 ALA A C 1
ATOM 709 O O . ALA A 1 92 ? -11.530 3.448 4.867 1.00 97.88 92 ALA A O 1
ATOM 710 N N . VAL A 1 93 ? -11.644 1.384 3.988 1.00 98.19 93 VAL A N 1
ATOM 711 C CA . VAL A 1 93 ? -12.673 1.690 2.988 1.00 98.19 93 VAL A CA 1
ATOM 712 C C . VAL A 1 93 ? -13.836 0.731 3.169 1.00 98.19 93 VAL A C 1
ATOM 714 O O . VAL A 1 93 ? -13.639 -0.478 3.265 1.00 98.19 93 VAL A O 1
ATOM 717 N N . ARG A 1 94 ? -15.049 1.276 3.235 1.00 97.25 94 ARG A N 1
ATOM 718 C CA . ARG A 1 94 ? -16.287 0.503 3.246 1.00 97.25 94 ARG A CA 1
ATOM 719 C C . ARG A 1 94 ? -16.905 0.536 1.852 1.00 97.25 94 ARG A C 1
ATOM 721 O O . ARG A 1 94 ? -17.338 1.601 1.403 1.00 97.25 94 ARG A O 1
ATOM 728 N N . GLY A 1 95 ? -16.938 -0.620 1.199 1.00 96.56 95 GLY A N 1
ATOM 729 C CA . GLY A 1 95 ? -17.631 -0.820 -0.067 1.00 96.56 95 GLY A CA 1
ATOM 730 C C . GLY A 1 95 ? -19.149 -0.717 0.090 1.00 96.56 95 GLY A C 1
ATOM 731 O O . GLY A 1 95 ? -19.697 -0.904 1.181 1.00 96.56 95 GLY A O 1
ATOM 732 N N . GLU A 1 96 ? -19.835 -0.412 -1.011 1.00 94.19 96 GLU A N 1
ATOM 733 C CA . GLU A 1 96 ? -21.307 -0.383 -1.071 1.00 94.19 96 GLU A CA 1
ATOM 734 C C . GLU A 1 96 ? -21.925 -1.772 -0.839 1.00 94.19 96 GLU A C 1
ATOM 736 O O . GLU A 1 96 ? -23.039 -1.886 -0.336 1.00 94.19 96 GLU A O 1
ATOM 741 N N . ASP A 1 97 ? -21.166 -2.825 -1.139 1.00 92.38 97 ASP A N 1
ATOM 742 C CA . ASP A 1 97 ? -21.470 -4.232 -0.863 1.00 92.38 97 ASP A CA 1
ATOM 743 C C . ASP A 1 97 ? -21.321 -4.619 0.620 1.00 92.38 97 ASP A C 1
ATOM 745 O O . ASP A 1 97 ? -21.619 -5.746 1.012 1.00 92.38 97 ASP A O 1
ATOM 749 N N . GLY A 1 98 ? -20.870 -3.690 1.467 1.00 92.69 98 GLY A N 1
ATOM 750 C CA . GLY A 1 98 ? -20.651 -3.922 2.886 1.00 92.69 98 GLY A CA 1
ATOM 751 C C . GLY A 1 98 ? -19.275 -4.496 3.232 1.00 92.69 98 GLY A C 1
ATOM 752 O O . GLY A 1 98 ? -19.007 -4.706 4.416 1.00 92.69 98 GLY A O 1
ATOM 753 N N . VAL A 1 99 ? -18.382 -4.703 2.262 1.00 95.94 99 VAL A N 1
ATOM 754 C CA . VAL A 1 99 ? -17.021 -5.181 2.530 1.00 95.94 99 VAL A CA 1
ATOM 755 C C . VAL A 1 99 ? -16.192 -4.067 3.171 1.00 95.94 99 VAL A C 1
ATOM 757 O O . VAL A 1 99 ? -16.191 -2.922 2.717 1.00 95.94 99 VAL A O 1
ATOM 760 N N . LEU A 1 100 ? -15.483 -4.392 4.254 1.00 97.19 100 LEU A N 1
ATOM 761 C CA . LEU A 1 100 ? -14.489 -3.511 4.863 1.00 97.19 100 LEU A CA 1
ATOM 762 C C . LEU A 1 100 ? -13.097 -3.919 4.375 1.00 97.19 100 LEU A C 1
ATOM 764 O O . LEU A 1 100 ? -12.601 -4.979 4.747 1.00 97.19 100 LEU A O 1
ATOM 768 N N . THR A 1 101 ? -12.454 -3.060 3.593 1.00 97.94 101 THR A N 1
ATOM 769 C CA . THR A 1 101 ? -11.066 -3.242 3.163 1.00 97.94 101 THR A CA 1
ATOM 770 C C . THR A 1 101 ? -10.140 -2.399 4.027 1.00 97.94 101 THR A C 1
ATOM 772 O O . THR A 1 101 ? -10.349 -1.195 4.197 1.00 97.94 101 THR A O 1
ATOM 775 N N . LEU A 1 102 ? -9.085 -3.027 4.540 1.00 97.88 102 LEU A N 1
ATOM 776 C CA . LEU A 1 102 ? -7.998 -2.358 5.243 1.00 97.88 102 LEU A CA 1
ATOM 777 C C . LEU A 1 102 ? -6.748 -2.391 4.368 1.00 97.88 102 LEU A C 1
ATOM 779 O O . LEU A 1 102 ? -6.302 -3.460 3.965 1.00 97.88 102 LEU A O 1
ATOM 783 N N . PHE A 1 103 ? -6.162 -1.226 4.111 1.00 98.31 103 PHE A N 1
ATOM 784 C CA . PHE A 1 103 ? -4.826 -1.128 3.529 1.00 98.31 103 PHE A CA 1
ATOM 785 C C . PHE A 1 103 ? -3.853 -0.775 4.641 1.00 98.31 103 PHE A C 1
ATOM 787 O O . PHE A 1 103 ? -3.996 0.288 5.250 1.00 98.31 103 PHE A O 1
ATOM 794 N N . LEU A 1 104 ? -2.884 -1.649 4.898 1.00 98.12 104 LEU A N 1
ATOM 795 C CA . LEU A 1 104 ? -1.929 -1.532 5.997 1.00 98.12 104 LEU A CA 1
ATOM 796 C C . LEU A 1 104 ? -0.504 -1.524 5.437 1.00 98.12 104 LEU A C 1
ATOM 798 O O . LEU A 1 104 ? -0.166 -2.331 4.578 1.00 98.12 104 LEU A O 1
ATOM 802 N N . LEU A 1 105 ? 0.324 -0.602 5.918 1.00 98.00 105 LEU A N 1
ATOM 803 C CA . LEU A 1 105 ? 1.747 -0.520 5.602 1.00 98.00 105 LEU A CA 1
ATOM 804 C C . LEU A 1 105 ? 2.536 -0.479 6.906 1.00 98.00 105 LEU A C 1
ATOM 806 O O . LEU A 1 105 ? 2.398 0.480 7.667 1.00 98.00 105 LEU A O 1
ATOM 810 N N . ASN A 1 106 ? 3.383 -1.482 7.115 1.00 97.81 106 ASN A N 1
ATOM 811 C CA . ASN A 1 106 ? 4.445 -1.433 8.109 1.00 97.81 106 ASN A CA 1
ATOM 812 C C . ASN A 1 106 ? 5.663 -0.722 7.501 1.00 97.81 106 ASN A C 1
ATOM 814 O O . ASN A 1 106 ? 6.125 -1.101 6.428 1.00 97.81 106 ASN A O 1
ATOM 818 N N . ARG A 1 107 ? 6.145 0.334 8.156 1.00 96.88 107 ARG A N 1
ATOM 819 C CA . ARG A 1 107 ? 7.352 1.075 7.756 1.00 96.88 107 ARG A CA 1
ATOM 820 C C . ARG A 1 107 ? 8.602 0.664 8.528 1.00 96.88 107 ARG A C 1
ATOM 822 O O . ARG A 1 107 ? 9.660 1.223 8.261 1.00 96.88 107 ARG A O 1
ATOM 829 N N . SER A 1 108 ? 8.472 -0.232 9.503 1.00 96.56 108 SER A N 1
ATOM 830 C CA . SER A 1 108 ? 9.635 -0.812 10.164 1.00 96.56 108 SER A CA 1
ATOM 831 C C . SER A 1 108 ? 10.391 -1.669 9.157 1.00 96.56 108 SER A C 1
ATOM 833 O O . SER A 1 108 ? 9.771 -2.393 8.375 1.00 96.56 108 SER A O 1
ATOM 835 N N . LEU A 1 109 ? 11.715 -1.546 9.155 1.00 94.94 109 LEU A N 1
ATOM 836 C CA . LEU A 1 109 ? 12.588 -2.342 8.293 1.00 94.94 109 LEU A CA 1
ATOM 837 C C . LEU A 1 109 ? 12.939 -3.687 8.940 1.00 94.94 109 LEU A C 1
ATOM 839 O O . LEU A 1 109 ? 13.259 -4.633 8.230 1.00 94.94 109 LEU A O 1
ATOM 843 N N . ASP A 1 110 ? 12.813 -3.774 10.267 1.00 94.06 110 ASP A N 1
ATOM 844 C CA . ASP A 1 110 ? 13.384 -4.868 11.055 1.00 94.06 110 ASP A CA 1
ATOM 845 C C . ASP A 1 110 ? 12.342 -5.602 11.913 1.00 94.06 110 ASP A C 1
ATOM 847 O O . ASP A 1 110 ? 12.569 -6.735 12.333 1.00 94.06 110 ASP A O 1
ATOM 851 N N . GLU A 1 111 ? 11.189 -4.978 12.179 1.00 95.50 111 GLU A N 1
ATOM 852 C CA . GLU A 1 111 ? 10.192 -5.502 13.119 1.00 95.50 111 GLU A CA 1
ATOM 853 C C . GLU A 1 111 ? 8.828 -5.725 12.465 1.00 95.50 111 GLU A C 1
ATOM 855 O O . GLU A 1 111 ? 8.293 -4.863 11.761 1.00 95.50 111 GLU A O 1
ATOM 860 N N . GLU A 1 112 ? 8.216 -6.870 12.760 1.00 95.31 112 GLU A N 1
ATOM 861 C CA . GLU A 1 112 ? 6.807 -7.125 12.466 1.00 95.31 112 GLU A CA 1
ATOM 862 C C . GLU A 1 112 ? 5.891 -6.346 13.419 1.00 95.31 112 GLU A C 1
ATOM 864 O O . GLU A 1 112 ? 6.232 -6.080 14.571 1.00 95.31 112 GLU A O 1
ATOM 869 N N . ILE A 1 113 ? 4.684 -6.008 12.956 1.00 95.56 113 ILE A N 1
ATOM 870 C CA . ILE A 1 113 ? 3.674 -5.328 13.773 1.00 95.56 113 ILE A CA 1
ATOM 871 C C . ILE A 1 113 ? 2.428 -6.202 13.855 1.00 95.56 113 ILE A C 1
ATOM 873 O O . ILE A 1 113 ? 1.749 -6.427 12.852 1.00 95.56 113 ILE A O 1
ATOM 877 N N . ALA A 1 114 ? 2.080 -6.629 15.068 1.00 95.88 114 ALA A N 1
ATOM 878 C CA . ALA A 1 114 ? 0.780 -7.226 15.342 1.00 95.88 114 ALA A CA 1
ATOM 879 C C . ALA A 1 114 ? -0.308 -6.140 15.316 1.00 95.88 114 ALA A C 1
ATOM 881 O O . ALA A 1 114 ? -0.243 -5.160 16.062 1.00 95.88 114 ALA A O 1
ATOM 882 N N . VAL A 1 115 ? -1.320 -6.308 14.460 1.00 95.94 115 VAL A N 1
ATOM 883 C CA . VAL A 1 115 ? -2.410 -5.336 14.297 1.00 95.94 115 VAL A CA 1
ATOM 884 C C . VAL A 1 115 ? -3.704 -5.889 14.884 1.00 95.94 115 VAL A C 1
ATOM 886 O O . VAL A 1 115 ? -4.233 -6.895 14.417 1.00 95.94 115 VAL A O 1
ATOM 889 N N . THR A 1 116 ? -4.257 -5.175 15.864 1.00 95.38 116 THR A N 1
ATOM 890 C CA . THR A 1 116 ? -5.593 -5.446 16.411 1.00 95.38 116 THR A CA 1
ATOM 891 C C . THR A 1 116 ? -6.595 -4.460 15.828 1.00 95.38 116 THR A C 1
ATOM 893 O O . THR A 1 116 ? -6.412 -3.246 15.920 1.00 95.38 116 THR A O 1
ATOM 896 N N . VAL A 1 117 ? -7.684 -4.974 15.255 1.00 93.62 117 VAL A N 1
ATOM 897 C CA . VAL A 1 117 ? -8.734 -4.157 14.637 1.00 93.62 117 VAL A CA 1
ATOM 898 C C . VAL A 1 117 ? -9.994 -4.195 15.494 1.00 93.62 117 VAL A C 1
ATOM 900 O O . VAL A 1 117 ? -10.552 -5.259 15.746 1.00 93.62 117 VAL A O 1
ATOM 903 N N . SER A 1 118 ? -10.474 -3.018 15.900 1.00 93.25 118 SER A N 1
ATOM 904 C CA . SER A 1 118 ? -11.800 -2.844 16.497 1.00 93.25 118 SER A CA 1
ATOM 905 C C . SER A 1 118 ? -12.725 -2.156 15.497 1.00 93.25 118 SER A C 1
ATOM 907 O O . SER A 1 118 ? -12.464 -1.034 15.068 1.00 93.25 118 SER A O 1
ATOM 909 N N . ALA A 1 119 ? -13.807 -2.838 15.126 1.00 91.38 119 ALA A N 1
ATOM 910 C CA . ALA A 1 119 ? -14.782 -2.388 14.133 1.00 91.38 119 ALA A CA 1
ATOM 911 C C . ALA A 1 119 ? -16.166 -2.155 14.765 1.00 91.38 119 ALA A C 1
ATOM 913 O O . ALA A 1 119 ? -17.196 -2.588 14.243 1.00 91.38 119 ALA A O 1
ATOM 914 N N . ALA A 1 120 ? -16.191 -1.502 15.930 1.00 88.19 120 ALA A N 1
ATOM 915 C CA . ALA A 1 120 ? -17.430 -1.218 16.646 1.00 88.19 120 ALA A CA 1
ATOM 916 C C . ALA A 1 120 ? -18.426 -0.449 15.757 1.00 88.19 120 ALA A C 1
ATOM 918 O O . ALA A 1 120 ? -18.069 0.519 15.089 1.00 88.19 120 ALA A O 1
ATOM 919 N N . GLY A 1 121 ? -19.685 -0.894 15.746 1.00 89.25 121 GLY A N 1
ATOM 920 C CA . GLY A 1 121 ? -20.751 -0.283 14.945 1.00 89.25 121 GLY A CA 1
ATOM 921 C C . GLY A 1 121 ? -20.821 -0.736 13.481 1.00 89.25 121 GLY A C 1
ATOM 922 O O . GLY A 1 121 ? -21.759 -0.348 12.794 1.00 89.25 121 GLY A O 1
ATOM 923 N N . LEU A 1 122 ? -19.902 -1.588 13.003 1.00 90.31 122 LEU A N 1
ATOM 924 C CA . LEU A 1 122 ? -19.933 -2.138 11.635 1.00 90.31 122 LEU A CA 1
ATOM 925 C C . LEU A 1 122 ? -20.625 -3.508 11.519 1.00 90.31 122 LEU A C 1
ATOM 927 O O . LEU A 1 122 ? -20.587 -4.124 10.450 1.00 90.31 122 LEU A O 1
ATOM 931 N N . GLY A 1 123 ? -21.279 -3.958 12.594 1.00 88.50 123 GLY A N 1
ATOM 932 C CA . GLY A 1 123 ? -21.923 -5.268 12.682 1.00 88.50 123 GLY A CA 1
ATOM 933 C C . GLY A 1 123 ? -20.922 -6.411 12.863 1.00 88.50 123 GLY A C 1
ATOM 934 O O . GLY A 1 123 ? -19.761 -6.198 13.210 1.00 88.50 123 GLY A O 1
ATOM 935 N N . THR A 1 124 ? -21.388 -7.639 12.647 1.00 90.00 124 THR A N 1
ATOM 936 C CA . THR A 1 124 ? -20.523 -8.823 12.649 1.00 90.00 124 THR A CA 1
ATOM 937 C C . THR A 1 124 ? -19.703 -8.851 11.367 1.00 90.00 124 THR A C 1
ATOM 939 O O . THR A 1 124 ? -20.260 -8.840 10.272 1.00 90.00 124 THR A O 1
ATOM 942 N N . LEU A 1 125 ? -18.382 -8.908 11.512 1.00 92.12 125 LEU A N 1
ATOM 943 C CA . LEU A 1 125 ? -17.453 -9.084 10.403 1.00 92.12 125 LEU A CA 1
ATOM 944 C C . LEU A 1 125 ? -16.854 -10.486 10.468 1.00 92.12 125 LEU A C 1
ATOM 946 O O . LEU A 1 125 ? -16.556 -10.991 11.551 1.00 92.12 125 LEU A O 1
ATOM 950 N N . SER A 1 126 ? -16.644 -11.087 9.304 1.00 92.19 126 SER A N 1
ATOM 951 C CA . SER A 1 126 ? -15.818 -12.279 9.136 1.00 92.19 126 SER A CA 1
ATOM 952 C C . SER A 1 126 ? -14.589 -11.922 8.301 1.00 92.19 126 SER A C 1
ATOM 954 O O . SER A 1 126 ? -14.696 -11.055 7.427 1.00 92.19 126 SER A O 1
ATOM 956 N N . PRO A 1 127 ? -13.434 -12.569 8.530 1.00 91.75 127 PRO A N 1
ATOM 957 C CA . PRO A 1 127 ? -12.280 -12.413 7.657 1.00 91.75 127 PRO A CA 1
ATOM 958 C C . PRO A 1 127 ? -12.654 -12.720 6.204 1.00 91.75 127 PRO A C 1
ATOM 960 O O . PRO A 1 127 ? -13.337 -13.707 5.929 1.00 91.75 127 PRO A O 1
ATOM 963 N N . GLY A 1 128 ? -12.237 -11.838 5.300 1.00 93.06 128 GLY A N 1
ATOM 964 C CA . GLY A 1 128 ? -12.262 -12.083 3.864 1.00 93.06 128 GLY A CA 1
ATOM 965 C C . GLY A 1 128 ? -10.901 -12.591 3.400 1.00 93.06 128 GLY A C 1
ATOM 966 O O . GLY A 1 128 ? -10.251 -13.384 4.077 1.00 93.06 128 GLY A O 1
ATOM 967 N N . GLU A 1 129 ? -10.454 -12.087 2.259 1.00 94.44 129 GLU A N 1
ATOM 968 C CA . GLU A 1 129 ? -9.110 -12.337 1.745 1.00 94.44 129 GLU A CA 1
ATOM 969 C C . GLU A 1 129 ? -8.089 -11.399 2.401 1.00 94.44 129 GLU A C 1
ATOM 971 O O . GLU A 1 129 ? -8.391 -10.242 2.709 1.00 94.44 129 GLU A O 1
ATOM 976 N N . ALA A 1 130 ? -6.869 -11.898 2.590 1.00 96.44 130 ALA A N 1
ATOM 977 C CA . ALA A 1 130 ? -5.732 -11.114 3.043 1.00 96.44 130 ALA A CA 1
ATOM 978 C C . ALA A 1 130 ? -4.512 -11.459 2.188 1.00 96.44 130 ALA A C 1
ATOM 980 O O . ALA A 1 130 ? -4.178 -12.630 2.000 1.00 96.44 130 ALA A O 1
ATOM 981 N N . THR A 1 131 ? -3.859 -10.428 1.663 1.00 97.75 131 THR A N 1
ATOM 982 C CA . THR A 1 131 ? -2.636 -10.549 0.872 1.00 97.75 131 THR A CA 1
ATOM 983 C C . THR A 1 131 ? -1.559 -9.640 1.437 1.00 97.75 131 THR A C 1
ATOM 985 O O . THR A 1 131 ? -1.844 -8.576 1.988 1.00 97.75 131 THR A O 1
ATOM 988 N N . THR A 1 132 ? -0.307 -10.045 1.269 1.00 97.62 132 THR A N 1
ATOM 989 C CA . THR A 1 132 ? 0.875 -9.275 1.641 1.00 97.62 132 THR A CA 1
ATOM 990 C C . THR A 1 132 ? 1.789 -9.102 0.439 1.00 97.62 132 THR A C 1
ATOM 992 O O . THR A 1 132 ? 1.919 -9.998 -0.390 1.00 97.62 132 THR A O 1
ATOM 995 N N . LEU A 1 133 ? 2.420 -7.935 0.335 1.00 97.75 133 LEU A N 1
ATOM 996 C CA . LEU A 1 133 ? 3.480 -7.663 -0.627 1.00 97.75 133 LEU A CA 1
ATOM 997 C C . LEU A 1 133 ? 4.746 -7.369 0.171 1.00 97.75 133 LEU A C 1
ATOM 999 O O . LEU A 1 133 ? 4.898 -6.281 0.725 1.00 97.75 133 LEU A O 1
ATOM 1003 N N . ARG A 1 134 ? 5.630 -8.361 0.245 1.00 95.94 134 ARG A N 1
ATOM 1004 C CA . ARG A 1 134 ? 6.856 -8.336 1.042 1.00 95.94 134 ARG A CA 1
ATOM 1005 C C . ARG A 1 134 ? 7.977 -9.011 0.266 1.00 95.94 134 ARG A C 1
ATOM 1007 O O . ARG A 1 134 ? 7.743 -9.994 -0.429 1.00 95.94 134 ARG A O 1
ATOM 1014 N N . HIS A 1 135 ? 9.190 -8.512 0.442 1.00 96.69 135 HIS A N 1
ATOM 1015 C CA . HIS A 1 135 ? 10.414 -9.186 0.039 1.00 96.69 135 HIS A CA 1
ATOM 1016 C C . HIS A 1 135 ? 11.497 -8.894 1.090 1.00 96.69 135 HIS A C 1
ATOM 1018 O O . HIS A 1 135 ? 11.471 -7.817 1.683 1.00 96.69 135 HIS A O 1
ATOM 1024 N N . ASP A 1 136 ? 12.398 -9.845 1.357 1.00 95.31 136 ASP A N 1
ATOM 1025 C CA . ASP A 1 136 ? 13.488 -9.661 2.338 1.00 95.31 136 ASP A CA 1
ATOM 1026 C C . ASP A 1 136 ? 14.556 -8.677 1.841 1.00 95.31 136 ASP A C 1
ATOM 1028 O O . ASP A 1 136 ? 15.185 -7.973 2.623 1.00 95.31 136 ASP A O 1
ATOM 1032 N N . ASP A 1 137 ? 14.742 -8.623 0.524 1.00 97.00 137 ASP A N 1
ATOM 1033 C CA . ASP A 1 137 ? 15.602 -7.653 -0.150 1.00 97.00 137 ASP A CA 1
ATOM 1034 C C . ASP A 1 137 ? 14.773 -6.456 -0.641 1.00 97.00 137 ASP A C 1
ATOM 1036 O O . ASP A 1 137 ? 13.900 -6.617 -1.501 1.00 97.00 137 ASP A O 1
ATOM 1040 N N . LEU A 1 138 ? 15.054 -5.268 -0.095 1.00 95.94 138 LEU A N 1
ATOM 1041 C CA . LEU A 1 138 ? 14.405 -4.001 -0.454 1.00 95.94 138 LEU A CA 1
ATOM 1042 C C . LEU A 1 138 ? 14.783 -3.502 -1.856 1.00 95.94 138 LEU A C 1
ATOM 1044 O O . LEU A 1 138 ? 14.059 -2.676 -2.413 1.00 95.94 138 LEU A O 1
ATOM 1048 N N . GLU A 1 139 ? 15.885 -3.992 -2.425 1.00 97.25 139 GLU A N 1
ATOM 1049 C CA . GLU A 1 139 ? 16.326 -3.664 -3.783 1.00 97.25 139 GLU A CA 1
ATOM 1050 C C . GLU A 1 139 ? 15.762 -4.627 -4.837 1.00 97.25 139 GLU A C 1
ATOM 1052 O O . GLU A 1 139 ? 15.986 -4.433 -6.034 1.00 97.25 139 GLU A O 1
ATOM 1057 N N . ALA A 1 140 ? 14.989 -5.641 -4.432 1.00 98.00 140 ALA A N 1
ATOM 1058 C CA . ALA A 1 140 ? 14.415 -6.605 -5.356 1.00 98.00 140 ALA A CA 1
ATOM 1059 C C . ALA A 1 140 ? 13.465 -5.947 -6.369 1.00 98.00 140 ALA A C 1
ATOM 1061 O O . ALA A 1 140 ? 12.562 -5.172 -6.033 1.00 98.00 140 ALA A O 1
ATOM 1062 N N . ILE A 1 141 ? 13.640 -6.317 -7.638 1.00 98.00 141 ILE A N 1
ATOM 1063 C CA . ILE A 1 141 ? 12.873 -5.786 -8.767 1.00 98.00 141 ILE A CA 1
ATOM 1064 C C . ILE A 1 141 ? 12.203 -6.896 -9.572 1.00 98.00 141 ILE A C 1
ATOM 1066 O O . ILE A 1 141 ? 12.653 -8.041 -9.593 1.00 98.00 141 ILE A O 1
ATOM 1070 N N . ASN A 1 142 ? 11.161 -6.520 -10.314 1.00 98.38 142 ASN A N 1
ATOM 1071 C CA . ASN A 1 142 ? 10.579 -7.373 -11.344 1.00 98.38 142 ASN A CA 1
ATOM 1072 C C . ASN A 1 142 ? 11.195 -7.043 -12.710 1.00 98.38 142 ASN A C 1
ATOM 1074 O O . ASN A 1 142 ? 11.269 -5.881 -13.122 1.00 98.38 142 ASN A O 1
ATOM 1078 N N . THR A 1 143 ? 11.584 -8.080 -13.439 1.00 97.94 143 THR A N 1
ATOM 1079 C CA . THR A 1 143 ? 12.119 -8.015 -14.800 1.00 97.94 143 THR A CA 1
ATOM 1080 C C . THR A 1 143 ? 11.125 -8.623 -15.792 1.00 97.94 143 THR A C 1
ATOM 1082 O O . THR A 1 143 ? 10.067 -9.126 -15.412 1.00 97.94 143 THR A O 1
ATOM 1085 N N . ALA A 1 144 ? 11.458 -8.569 -17.084 1.00 97.31 144 ALA A N 1
ATOM 1086 C CA . ALA A 1 144 ? 10.657 -9.211 -18.124 1.00 97.31 144 ALA A CA 1
ATOM 1087 C C . ALA A 1 144 ? 10.555 -10.739 -17.942 1.00 97.31 144 ALA A C 1
ATOM 1089 O O . ALA A 1 144 ? 9.532 -11.321 -18.296 1.00 97.31 144 ALA A O 1
ATOM 1090 N N . ASP A 1 145 ? 11.588 -11.362 -17.367 1.00 97.00 145 ASP A N 1
ATOM 1091 C CA . ASP A 1 145 ? 11.703 -12.819 -17.237 1.00 97.00 145 ASP A CA 1
ATOM 1092 C C . ASP A 1 145 ? 11.284 -13.338 -15.852 1.00 97.00 145 ASP A C 1
ATOM 1094 O O . ASP A 1 145 ? 10.912 -14.503 -15.714 1.00 97.00 145 ASP A O 1
ATOM 1098 N N . ALA A 1 146 ? 11.335 -12.493 -14.817 1.00 96.38 146 ALA A N 1
ATOM 1099 C CA . ALA A 1 146 ? 11.052 -12.885 -13.440 1.00 96.38 146 ALA A CA 1
ATOM 1100 C C . ALA A 1 146 ? 10.313 -11.786 -12.666 1.00 96.38 146 ALA A C 1
ATOM 1102 O O . ALA A 1 146 ? 10.693 -10.618 -12.692 1.00 96.38 146 ALA A O 1
ATOM 1103 N N . GLY A 1 147 ? 9.281 -12.176 -11.916 1.00 95.62 147 GLY A N 1
ATOM 1104 C CA . GLY A 1 147 ? 8.525 -11.279 -11.038 1.00 95.62 147 GLY A CA 1
ATOM 1105 C C . GLY A 1 147 ? 8.532 -11.751 -9.585 1.00 95.62 147 GLY A C 1
ATOM 1106 O O . GLY A 1 147 ? 7.475 -12.171 -9.115 1.00 95.62 147 GLY A O 1
ATOM 1107 N N . PRO A 1 148 ? 9.685 -11.741 -8.887 1.00 96.94 148 PRO A N 1
ATOM 1108 C CA . PRO A 1 148 ? 9.784 -12.247 -7.516 1.00 96.94 148 PRO A CA 1
ATOM 1109 C C . PRO A 1 148 ? 9.004 -11.395 -6.503 1.00 96.94 148 PRO A C 1
ATOM 1111 O O . PRO A 1 148 ? 8.619 -11.896 -5.452 1.00 96.94 148 PRO A O 1
ATOM 1114 N N . VAL A 1 149 ? 8.732 -10.123 -6.816 1.00 98.25 149 VAL A N 1
ATOM 1115 C CA . VAL A 1 149 ? 7.973 -9.218 -5.950 1.00 98.25 149 VAL A CA 1
ATOM 1116 C C . VAL A 1 149 ? 6.526 -9.158 -6.436 1.00 98.25 149 VAL A C 1
ATOM 1118 O O . VAL A 1 149 ? 6.171 -8.401 -7.351 1.00 98.25 149 VAL A O 1
ATOM 1121 N N . ALA A 1 150 ? 5.681 -9.981 -5.825 1.00 97.69 150 ALA A N 1
ATOM 1122 C CA . ALA A 1 150 ? 4.252 -10.060 -6.097 1.00 97.69 150 ALA A CA 1
ATOM 1123 C C . ALA A 1 150 ? 3.467 -10.364 -4.808 1.00 97.69 150 ALA A C 1
ATOM 1125 O O . ALA A 1 150 ? 4.047 -10.907 -3.867 1.00 97.69 150 ALA A O 1
ATOM 1126 N N . PRO A 1 151 ? 2.168 -10.016 -4.740 1.00 97.81 151 PRO A N 1
ATOM 1127 C CA . PRO A 1 151 ? 1.351 -10.331 -3.584 1.00 97.81 151 PRO A CA 1
ATOM 1128 C C . PRO A 1 151 ? 1.252 -11.838 -3.365 1.00 97.81 151 PRO A C 1
ATOM 1130 O O . PRO A 1 151 ? 1.010 -12.598 -4.306 1.00 97.81 151 PRO A O 1
ATOM 1133 N N . THR A 1 152 ? 1.368 -12.255 -2.114 1.00 97.50 152 THR A N 1
ATOM 1134 C CA . THR A 1 152 ? 1.073 -13.615 -1.658 1.00 97.50 152 THR A CA 1
ATOM 1135 C C . THR A 1 152 ? -0.076 -13.571 -0.655 1.00 97.50 152 THR A C 1
ATOM 1137 O O . THR A 1 152 ? -0.320 -12.516 -0.065 1.00 97.50 152 THR A O 1
ATOM 1140 N N . PRO A 1 153 ? -0.796 -14.680 -0.424 1.00 96.75 153 PRO A N 1
ATOM 1141 C CA . PRO A 1 153 ? -1.669 -14.789 0.741 1.00 96.75 153 PRO A CA 1
ATOM 1142 C C . PRO A 1 153 ? -0.906 -14.427 2.025 1.00 96.75 153 PRO A C 1
ATOM 1144 O O . PRO A 1 153 ? 0.278 -14.761 2.139 1.00 96.75 153 PRO A O 1
ATOM 1147 N N . LEU A 1 154 ? -1.567 -13.695 2.927 1.00 89.31 154 LEU A N 1
ATOM 1148 C CA . LEU A 1 154 ? -1.051 -13.374 4.263 1.00 89.31 154 LEU A CA 1
ATOM 1149 C C . LEU A 1 154 ? -1.182 -14.580 5.201 1.00 89.31 154 LEU A C 1
ATOM 1151 O O . LEU A 1 154 ? -2.242 -15.247 5.149 1.00 89.31 154 LEU A O 1
#

Secondary structure (DSSP, 8-state):
-HHHHHHTTTT------S-SBSTT-SEEE-TTS-EEE-TTHHHHHHHHHH--SEEE-------EEEEEEE-TTSSS--EEEEEEEESEEEEEEE-TTS-EEEEEEE--SS---------TTS--------EE---S-TT----SS---S--EE-

Sequence (154 aa):
ACISLLNHADRVKCACLAQLVNAIAPILTLPNGPAWRQTIFWPFADFSRHGRGTVLRATVASPTYSTVYHDPRGATDIEYPLPEVPFLKASAVRGEDGVLTLFLLNRSLDEEIAVTVSAAGLGTLSPGEATTLRHDDLEAINTADAGPVAPTPL

Organism: NCBI:txid174707

Foldseek 3Di:
DLLVCLVVCVPNVDDADPPDEDDNHQWYDDDVADIDGKLVNAVVVCCVVVVDAHKDDDDDDAFFAKDWDFDPPDPDGDIDIDHGHGQKRWIWHQHPVLDIDIDIGGNDLPDDDDDDDDDPPSPDDDDDWAKDFDDNDPPDIADRVGDPGHIDGD

pLDDT: mean 95.04,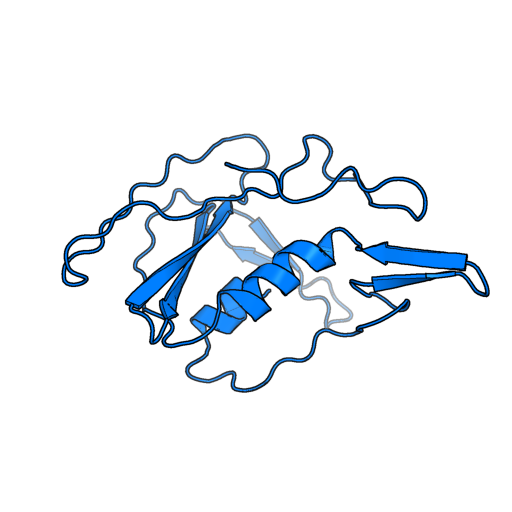 std 5.37, range [66.94, 98.69]

InterPro domains:
  IPR010720 Alpha-L-arabinofuranosidase, C-terminal [PF06964] (3-149)
  IPR010720 Alpha-L-arabinofuranosidase, C-terminal [SM00813] (1-154)
  IPR013780 Glycosyl hydrolase, all-beta [G3DSA:2.60.40.1180] (48-154)

Radius of gyration: 17.87 Å; chains: 1; bounding box: 41×39×48 Å